Protein AF-A0A553EN52-F1 (afdb_monomer_lite)

Secondary structure (DSSP, 8-state):
--SSS-HHHHHHHHHHHHHHHHHHHHHHHHHHHHHT------HHHHHHHHHTS-EEEEEETTEEEEEE-------HHHHHHHHHHHH-PSP------

pLDDT: mean 76.19, std 12.06, range [48.94, 93.81]

Sequence (97 aa):
GLNSFSLNEFYATEAALTVAMMAYNLMAIFRLFILKSEVQHTLSTIRFKTFAIGAYFQKVKGKTVLKIALAKQRRKWFNGLWNTSNQVQTPLIFPIA

Structure (mmCIF, N/CA/C/O backbone):
data_AF-A0A553EN52-F1
#
_entry.id   AF-A0A553EN52-F1
#
loop_
_atom_site.group_PDB
_atom_site.id
_atom_site.type_symbol
_atom_site.label_atom_id
_atom_site.label_alt_id
_atom_site.label_comp_id
_atom_site.label_asym_id
_atom_site.label_entity_id
_atom_site.label_seq_id
_atom_site.pdbx_PDB_ins_code
_atom_site.Cartn_x
_atom_site.Cartn_y
_atom_site.Cartn_z
_atom_site.occupancy
_atom_site.B_iso_or_equiv
_atom_site.auth_seq_id
_atom_site.auth_comp_id
_atom_site.auth_asym_id
_atom_site.auth_atom_id
_atom_site.pdbx_PDB_model_num
ATOM 1 N N . GLY A 1 1 ? 31.902 -13.171 -46.622 1.00 48.94 1 GLY A N 1
ATOM 2 C CA . GLY A 1 1 ? 31.880 -13.671 -45.235 1.00 48.94 1 GLY A CA 1
ATOM 3 C C . GLY A 1 1 ? 30.978 -12.837 -44.347 1.00 48.94 1 GLY A C 1
ATOM 4 O O . GLY A 1 1 ? 31.448 -12.345 -43.339 1.00 48.94 1 GLY A O 1
ATOM 5 N N . LEU A 1 2 ? 29.701 -12.687 -44.719 1.00 50.91 2 LEU A N 1
ATOM 6 C CA . LEU A 1 2 ? 28.666 -11.989 -43.934 1.00 50.91 2 LEU A CA 1
ATOM 7 C C . LEU A 1 2 ? 27.446 -12.905 -43.686 1.00 50.91 2 LEU A C 1
ATOM 9 O O . LEU A 1 2 ? 26.394 -12.450 -43.274 1.00 50.91 2 LEU A O 1
ATOM 13 N N . ASN A 1 3 ? 27.581 -14.208 -43.951 1.00 50.25 3 ASN A N 1
ATOM 14 C CA . ASN A 1 3 ? 26.513 -15.199 -43.769 1.00 50.25 3 ASN A CA 1
ATOM 15 C C . ASN A 1 3 ? 26.761 -16.086 -42.533 1.00 50.25 3 ASN A C 1
ATOM 17 O O . ASN A 1 3 ? 26.087 -17.093 -42.360 1.00 50.25 3 ASN A O 1
ATOM 21 N N . SER A 1 4 ? 27.756 -15.744 -41.702 1.00 54.94 4 SER A N 1
ATOM 22 C CA . SER A 1 4 ? 28.114 -16.459 -40.466 1.00 54.94 4 SER A CA 1
ATOM 23 C C . SER A 1 4 ? 27.749 -15.691 -39.194 1.00 54.94 4 SER A C 1
ATOM 25 O O . SER A 1 4 ? 28.083 -16.135 -38.102 1.00 54.94 4 SER A O 1
ATOM 27 N N . PHE A 1 5 ? 27.106 -14.529 -39.319 1.00 55.09 5 PHE A N 1
ATOM 28 C CA . PHE A 1 5 ? 26.506 -13.853 -38.179 1.00 55.09 5 PHE A CA 1
ATOM 29 C C . PHE A 1 5 ? 25.064 -14.333 -38.091 1.00 55.09 5 PHE A C 1
ATOM 31 O O . PHE A 1 5 ? 24.274 -14.089 -39.002 1.00 55.09 5 PHE A O 1
ATOM 38 N N . SER A 1 6 ? 24.739 -15.068 -37.032 1.00 54.56 6 SER A N 1
ATOM 39 C CA . SER A 1 6 ? 23.380 -15.492 -36.713 1.00 54.56 6 SER A CA 1
ATOM 40 C C . SER A 1 6 ? 22.472 -14.260 -36.583 1.00 54.56 6 SER A C 1
ATOM 42 O O . SER A 1 6 ? 22.318 -13.700 -35.504 1.00 54.56 6 SER A O 1
ATOM 44 N N . LEU A 1 7 ? 21.843 -13.822 -37.678 1.00 56.06 7 LEU A N 1
ATOM 45 C CA . LEU A 1 7 ? 20.869 -12.716 -37.688 1.00 56.06 7 LEU A CA 1
ATOM 46 C C . LEU A 1 7 ? 19.655 -13.007 -36.778 1.00 56.06 7 LEU A C 1
ATOM 48 O O . LEU A 1 7 ? 18.995 -12.085 -36.310 1.00 56.06 7 LEU A O 1
ATOM 52 N N . ASN A 1 8 ? 19.408 -14.286 -36.466 1.00 57.44 8 ASN A N 1
ATOM 53 C CA . ASN A 1 8 ? 18.416 -14.725 -35.478 1.00 57.44 8 ASN A CA 1
ATOM 54 C C . ASN A 1 8 ? 18.804 -14.360 -34.035 1.00 57.44 8 ASN A C 1
ATOM 56 O O . ASN A 1 8 ? 17.936 -14.042 -33.224 1.00 57.44 8 ASN A O 1
ATOM 60 N N . GLU A 1 9 ? 20.099 -14.375 -33.704 1.00 59.28 9 GLU A N 1
ATOM 61 C CA . GLU A 1 9 ? 20.577 -13.996 -32.371 1.00 59.28 9 GLU A CA 1
ATOM 62 C C . GLU A 1 9 ? 20.547 -12.480 -32.177 1.00 59.28 9 GLU A C 1
ATOM 64 O O . GLU A 1 9 ? 20.319 -12.021 -31.062 1.00 59.28 9 GLU A O 1
ATOM 69 N N . PHE A 1 10 ? 20.694 -11.691 -33.248 1.00 61.69 10 PHE A N 1
ATOM 70 C CA . PHE A 1 10 ? 20.545 -10.233 -33.191 1.00 61.69 10 PHE A CA 1
ATOM 71 C C . PHE A 1 10 ? 19.140 -9.829 -32.717 1.00 61.69 10 PHE A C 1
ATOM 73 O O . PHE A 1 10 ? 18.999 -9.049 -31.780 1.00 61.69 10 PHE A O 1
ATOM 80 N N . TYR A 1 11 ? 18.098 -10.446 -33.281 1.00 68.38 11 TYR A N 1
ATOM 81 C CA . TYR A 1 11 ? 16.720 -10.193 -32.852 1.00 68.38 11 TYR A CA 1
ATOM 82 C C . TYR A 1 11 ? 16.465 -10.669 -31.412 1.00 68.38 11 TYR A C 1
ATOM 84 O O . TYR A 1 11 ? 15.837 -9.970 -30.616 1.00 68.38 11 TYR A O 1
ATOM 92 N N . ALA A 1 12 ? 17.003 -11.837 -31.040 1.00 74.19 12 ALA A N 1
ATOM 93 C CA . ALA A 1 12 ? 16.881 -12.362 -29.680 1.00 74.19 12 ALA A CA 1
ATOM 94 C C . ALA A 1 12 ? 17.619 -11.496 -28.638 1.00 74.19 12 ALA A C 1
ATOM 96 O O . ALA A 1 12 ? 17.128 -11.309 -27.524 1.00 74.19 12 ALA A O 1
ATOM 97 N N . THR A 1 13 ? 18.779 -10.940 -28.991 1.00 78.00 13 THR A N 1
ATOM 98 C CA . THR A 1 13 ? 19.585 -10.084 -28.105 1.00 78.00 13 THR A CA 1
ATOM 99 C C . THR A 1 13 ? 19.007 -8.677 -27.976 1.00 78.00 13 THR A C 1
ATOM 101 O O . THR A 1 13 ? 18.974 -8.143 -26.866 1.00 78.00 13 THR A O 1
ATOM 104 N N . GLU A 1 14 ? 18.465 -8.100 -29.050 1.00 79.56 14 GLU A N 1
ATOM 105 C CA . GLU A 1 14 ? 17.719 -6.834 -29.007 1.00 79.56 14 GLU A CA 1
ATOM 106 C C . GLU A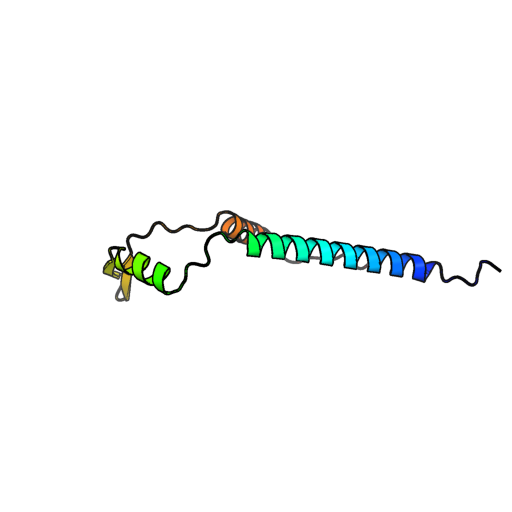 1 14 ? 16.444 -6.962 -28.158 1.00 79.56 14 GLU A C 1
ATOM 108 O O . GLU A 1 14 ? 16.162 -6.109 -27.306 1.00 79.56 14 GLU A O 1
ATOM 113 N N . ALA A 1 15 ? 15.713 -8.072 -28.310 1.00 84.06 15 ALA A N 1
ATOM 114 C CA . ALA A 1 15 ? 14.563 -8.385 -27.469 1.00 84.06 15 ALA A CA 1
ATOM 115 C C . ALA A 1 15 ? 14.973 -8.540 -25.994 1.00 84.06 15 ALA A C 1
ATOM 117 O O . ALA A 1 15 ? 14.334 -7.960 -25.114 1.00 84.06 15 ALA A O 1
ATOM 118 N N . ALA A 1 16 ? 16.072 -9.248 -25.710 1.00 86.75 16 ALA A N 1
ATOM 119 C CA . ALA A 1 16 ? 16.588 -9.409 -24.350 1.00 86.75 16 ALA A CA 1
ATOM 120 C C . ALA A 1 16 ? 16.985 -8.065 -23.714 1.00 86.75 16 ALA A C 1
ATOM 122 O O . ALA A 1 16 ? 16.641 -7.803 -22.559 1.00 86.75 16 ALA A O 1
ATOM 123 N N . LEU A 1 17 ? 17.646 -7.183 -24.469 1.00 86.44 17 LEU A N 1
ATOM 124 C CA . LEU A 1 17 ? 18.019 -5.844 -24.008 1.00 86.44 17 LEU A CA 1
ATOM 125 C C . LEU A 1 17 ? 16.783 -4.972 -23.746 1.00 86.44 17 LEU A C 1
ATOM 127 O O . LEU A 1 17 ? 16.717 -4.271 -22.736 1.00 86.44 17 LEU A O 1
ATOM 131 N N . THR A 1 18 ? 15.778 -5.052 -24.618 1.00 87.12 18 THR A N 1
ATOM 132 C CA . THR A 1 18 ? 14.509 -4.326 -24.466 1.00 87.12 18 THR A CA 1
ATOM 133 C C . THR A 1 18 ? 13.747 -4.786 -23.222 1.00 87.12 18 THR A C 1
ATOM 135 O O . THR A 1 18 ? 13.252 -3.958 -22.453 1.00 87.12 18 THR A O 1
ATOM 138 N N . VAL A 1 19 ? 13.707 -6.097 -22.962 1.00 88.44 19 VAL A N 1
ATOM 139 C CA . VAL A 1 19 ? 13.115 -6.665 -21.740 1.00 88.44 19 VAL A CA 1
ATOM 140 C C . VAL A 1 19 ? 13.910 -6.247 -20.501 1.00 88.44 19 VAL A C 1
ATOM 142 O O . VAL A 1 19 ? 13.309 -5.861 -19.497 1.00 88.44 19 VAL A O 1
ATOM 145 N N . ALA A 1 20 ? 15.243 -6.240 -20.568 1.00 90.44 20 ALA A N 1
ATOM 146 C CA . ALA A 1 20 ? 16.093 -5.766 -19.477 1.00 90.44 20 ALA A CA 1
ATOM 147 C C . ALA A 1 20 ? 15.859 -4.274 -19.171 1.00 90.44 20 ALA A C 1
ATOM 149 O O . ALA A 1 20 ? 15.722 -3.900 -18.003 1.00 90.44 20 ALA A O 1
ATOM 150 N N . MET A 1 21 ? 15.726 -3.426 -20.197 1.00 92.94 21 MET A N 1
ATOM 151 C CA . MET A 1 21 ? 15.359 -2.015 -20.032 1.00 92.94 21 MET A CA 1
ATOM 152 C C . MET A 1 21 ? 13.950 -1.843 -19.457 1.00 92.94 21 MET A C 1
ATOM 154 O O . MET A 1 21 ? 13.747 -1.016 -18.567 1.00 92.94 21 MET A O 1
ATOM 158 N N . MET A 1 22 ? 12.974 -2.636 -19.907 1.00 91.81 22 MET A N 1
ATOM 159 C CA . MET A 1 22 ? 11.616 -2.609 -19.355 1.00 91.81 22 MET A CA 1
ATOM 160 C C . MET A 1 22 ? 11.609 -2.998 -17.869 1.00 91.81 22 MET A C 1
ATOM 162 O O . MET A 1 22 ? 10.987 -2.310 -17.056 1.00 91.81 22 MET A O 1
ATOM 166 N N . ALA A 1 23 ? 12.340 -4.051 -17.496 1.00 92.56 23 ALA A N 1
ATOM 167 C CA . ALA A 1 23 ? 12.495 -4.480 -16.109 1.00 92.56 23 ALA A CA 1
ATOM 168 C C . ALA A 1 23 ? 13.192 -3.410 -15.253 1.00 92.56 23 ALA A C 1
ATOM 170 O O . ALA A 1 23 ? 12.769 -3.144 -14.125 1.00 92.56 23 ALA A O 1
ATOM 171 N N . TYR A 1 24 ? 14.215 -2.746 -15.797 1.00 93.81 24 TYR A N 1
ATOM 172 C CA . TYR A 1 24 ? 14.893 -1.637 -15.128 1.00 93.81 24 TYR A CA 1
ATOM 173 C C . TYR A 1 24 ? 13.947 -0.455 -14.882 1.00 93.81 24 TYR A C 1
ATOM 175 O O . TYR A 1 24 ? 13.863 0.047 -13.758 1.00 93.81 24 TYR A O 1
ATOM 183 N N . ASN A 1 25 ? 13.176 -0.056 -15.896 1.00 91.94 25 ASN A N 1
ATOM 184 C CA . ASN A 1 25 ? 12.184 1.013 -15.775 1.00 91.94 25 ASN A CA 1
ATOM 185 C C . ASN A 1 25 ? 11.106 0.665 -14.740 1.00 91.94 25 ASN A C 1
ATOM 187 O O . ASN A 1 25 ? 10.746 1.503 -13.912 1.00 91.94 25 ASN A O 1
ATOM 191 N N . LEU A 1 26 ? 10.640 -0.587 -14.720 1.00 91.81 26 LEU A N 1
ATOM 192 C CA . LEU A 1 26 ? 9.698 -1.074 -13.715 1.00 91.81 26 LEU A CA 1
ATOM 193 C C . LEU A 1 26 ? 10.294 -0.989 -12.299 1.00 91.81 26 LEU A C 1
ATOM 195 O O . LEU A 1 26 ? 9.650 -0.464 -11.389 1.00 91.81 26 LEU A O 1
ATOM 199 N N . MET A 1 27 ? 11.538 -1.436 -12.114 1.00 90.94 27 MET A N 1
ATOM 200 C CA . MET A 1 27 ? 12.255 -1.358 -10.835 1.00 90.94 27 MET A CA 1
ATOM 201 C C . MET A 1 27 ? 12.442 0.095 -10.368 1.00 90.94 27 MET A C 1
ATOM 203 O O . MET A 1 27 ? 12.283 0.397 -9.182 1.00 90.94 27 MET A O 1
ATOM 207 N N . ALA A 1 28 ? 12.744 1.013 -11.289 1.00 89.00 28 ALA A N 1
ATOM 208 C CA . ALA A 1 28 ? 12.865 2.440 -10.998 1.00 89.00 28 ALA A CA 1
ATOM 209 C C . ALA A 1 28 ? 11.526 3.042 -10.539 1.00 89.00 28 ALA A C 1
ATOM 211 O O . ALA A 1 28 ? 11.490 3.764 -9.539 1.00 89.00 28 ALA A O 1
ATOM 212 N N . ILE A 1 29 ? 10.416 2.679 -11.192 1.00 88.44 29 ILE A N 1
ATOM 213 C CA . ILE A 1 29 ? 9.062 3.078 -10.777 1.00 88.44 29 ILE A CA 1
ATOM 214 C C . ILE A 1 29 ? 8.728 2.516 -9.389 1.00 88.44 29 ILE A C 1
ATOM 216 O O . ILE A 1 29 ? 8.210 3.250 -8.547 1.00 88.44 29 ILE A O 1
ATOM 220 N N . PHE A 1 30 ? 9.064 1.254 -9.103 1.00 84.44 30 PHE A N 1
ATOM 221 C CA . PHE A 1 30 ? 8.876 0.669 -7.770 1.00 84.44 30 PHE A CA 1
ATOM 222 C C . PHE A 1 30 ? 9.679 1.407 -6.699 1.00 84.44 30 PHE A C 1
ATOM 224 O O . PHE A 1 30 ? 9.136 1.727 -5.643 1.00 84.44 30 PHE A O 1
ATOM 231 N N . ARG A 1 31 ? 10.945 1.737 -6.975 1.00 80.12 31 ARG A N 1
ATOM 232 C CA . ARG A 1 31 ? 11.787 2.523 -6.063 1.00 80.12 31 ARG A CA 1
ATOM 233 C C . ARG A 1 31 ? 11.185 3.900 -5.796 1.00 80.12 31 ARG A C 1
ATOM 235 O O . ARG A 1 31 ? 11.116 4.307 -4.641 1.00 80.12 31 ARG A O 1
ATOM 242 N N . LEU A 1 32 ? 10.709 4.583 -6.836 1.00 82.56 32 LEU A N 1
ATOM 243 C CA . LEU A 1 32 ? 10.018 5.869 -6.718 1.00 82.56 32 LEU A CA 1
ATOM 244 C C . LEU A 1 32 ? 8.723 5.744 -5.912 1.00 82.56 32 LEU A C 1
ATOM 246 O O . LEU A 1 32 ? 8.451 6.596 -5.076 1.00 82.56 32 LEU A O 1
ATOM 250 N N . PHE A 1 33 ? 7.940 4.684 -6.108 1.00 78.31 33 PHE A N 1
ATOM 251 C CA . PHE A 1 33 ? 6.713 4.438 -5.348 1.00 78.31 33 PHE A CA 1
ATOM 252 C C . PHE A 1 33 ? 6.988 4.159 -3.865 1.00 78.31 33 PHE A C 1
ATOM 254 O O . PHE A 1 33 ? 6.280 4.672 -2.999 1.00 78.31 33 PHE A O 1
ATOM 261 N N . ILE A 1 34 ? 8.030 3.378 -3.570 1.00 71.44 34 ILE A N 1
ATOM 262 C CA . ILE A 1 34 ? 8.477 3.095 -2.202 1.00 71.44 34 ILE A CA 1
ATOM 263 C C . ILE A 1 34 ? 9.011 4.372 -1.545 1.00 71.44 34 ILE A C 1
ATOM 265 O O . ILE A 1 34 ? 8.639 4.672 -0.414 1.00 71.44 34 ILE A O 1
ATOM 269 N N . LEU A 1 35 ? 9.825 5.160 -2.250 1.00 71.25 35 LEU A N 1
ATOM 270 C CA . LEU A 1 35 ? 10.393 6.403 -1.723 1.00 71.25 35 LEU A CA 1
ATOM 271 C C . LEU A 1 35 ? 9.326 7.493 -1.536 1.00 71.25 35 LEU A C 1
ATOM 273 O O . LEU A 1 35 ? 9.349 8.207 -0.543 1.00 71.25 35 LEU A O 1
ATOM 277 N N . LYS A 1 36 ? 8.338 7.561 -2.437 1.00 62.00 36 LYS A N 1
ATOM 278 C CA . LYS A 1 36 ? 7.157 8.436 -2.338 1.00 62.00 36 LYS A CA 1
ATOM 279 C C . LYS A 1 36 ? 6.116 7.920 -1.334 1.00 62.00 36 LYS A C 1
ATOM 281 O O . LYS A 1 36 ? 5.050 8.522 -1.191 1.00 62.00 36 LYS A O 1
ATOM 286 N N . SER A 1 37 ? 6.378 6.819 -0.622 1.00 58.16 37 SER A N 1
ATOM 287 C CA . SER A 1 37 ? 5.576 6.455 0.548 1.00 58.16 37 SER A CA 1
ATOM 288 C C . SER A 1 37 ? 5.920 7.400 1.706 1.00 58.16 37 SER A C 1
ATOM 290 O O . SER A 1 37 ? 6.627 7.067 2.646 1.00 58.16 37 SER A O 1
ATOM 292 N N . GLU A 1 38 ? 5.393 8.619 1.614 1.00 59.47 38 GLU A N 1
ATOM 293 C CA . GLU A 1 38 ? 5.600 9.751 2.530 1.00 59.47 38 GLU A CA 1
ATOM 294 C C . GLU A 1 38 ? 5.261 9.467 4.004 1.00 59.47 38 GLU A C 1
ATOM 296 O O . GLU A 1 38 ? 5.483 10.318 4.855 1.00 59.47 38 GLU A O 1
ATOM 301 N N . VAL A 1 39 ? 4.751 8.287 4.371 1.00 58.25 39 VAL A N 1
ATOM 302 C CA . VAL A 1 39 ? 4.647 7.930 5.786 1.00 58.25 39 VAL A CA 1
ATOM 303 C C . VAL A 1 39 ? 4.762 6.420 5.979 1.00 58.25 39 VAL A C 1
ATOM 305 O O . VAL A 1 39 ? 3.775 5.684 5.920 1.00 58.25 39 VAL A O 1
ATOM 308 N N . GLN A 1 40 ? 5.970 5.949 6.291 1.00 57.28 40 GLN A N 1
ATOM 309 C CA . GLN A 1 40 ? 6.129 4.754 7.119 1.00 57.28 40 GLN A CA 1
ATOM 310 C C . GLN A 1 40 ? 5.494 5.090 8.473 1.00 57.28 40 GLN A C 1
ATOM 312 O O . GLN A 1 40 ? 6.154 5.613 9.370 1.00 57.28 40 GLN A O 1
ATOM 317 N N . HIS A 1 41 ? 4.178 4.896 8.608 1.00 58.69 41 HIS A N 1
ATOM 318 C CA . HIS A 1 41 ? 3.529 5.000 9.906 1.00 58.69 41 HIS A CA 1
ATOM 319 C C . HIS A 1 41 ? 4.153 3.924 10.789 1.00 58.69 41 HIS A C 1
ATOM 321 O O . HIS A 1 41 ? 3.825 2.744 10.681 1.00 58.69 41 HIS A O 1
ATOM 327 N N . THR A 1 42 ? 5.085 4.338 11.639 1.00 70.38 42 THR A N 1
ATOM 328 C CA . THR A 1 42 ? 5.669 3.467 12.645 1.00 70.38 42 THR A CA 1
ATOM 329 C C . THR A 1 42 ? 4.542 2.906 13.506 1.00 70.38 42 THR A C 1
ATOM 331 O O . THR A 1 42 ? 3.490 3.532 13.690 1.00 70.38 42 THR A O 1
ATOM 334 N N . LEU A 1 43 ? 4.744 1.698 14.034 1.00 71.25 43 LEU A N 1
ATOM 335 C CA . LEU A 1 43 ? 3.747 1.004 14.853 1.00 71.25 43 LEU A CA 1
ATOM 336 C C . LEU A 1 43 ? 3.204 1.907 15.981 1.00 71.25 43 LEU A C 1
ATOM 338 O O . LEU A 1 43 ? 2.020 1.860 16.310 1.00 71.25 43 LEU A O 1
ATOM 342 N N . SER A 1 44 ? 4.055 2.783 16.525 1.00 74.12 44 SER A N 1
ATOM 343 C CA . SER A 1 44 ? 3.707 3.787 17.533 1.00 74.12 44 SER A CA 1
ATOM 344 C C . SER A 1 44 ? 2.684 4.815 17.035 1.00 74.12 44 SER A C 1
ATOM 346 O O . SER A 1 44 ? 1.710 5.086 17.740 1.0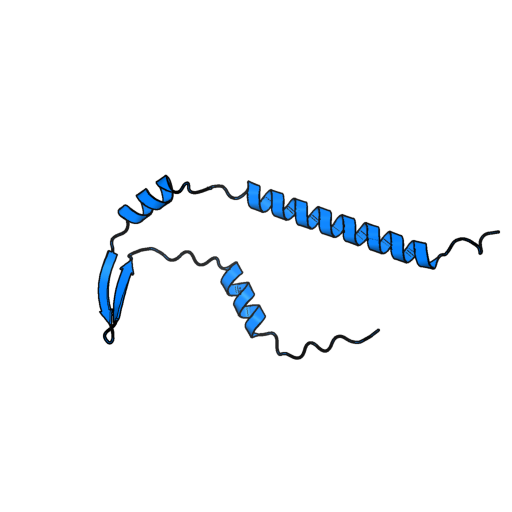0 74.12 44 SER A O 1
ATOM 348 N N . THR A 1 45 ? 2.847 5.349 15.821 1.00 77.94 45 THR A N 1
ATOM 349 C CA . THR A 1 45 ? 1.897 6.295 15.217 1.00 77.94 45 THR A CA 1
ATOM 350 C C . THR A 1 45 ? 0.565 5.624 14.889 1.00 77.94 45 THR A C 1
ATOM 352 O O . THR A 1 45 ? -0.488 6.217 15.123 1.00 77.94 45 THR A O 1
ATOM 355 N N . ILE A 1 46 ? 0.584 4.384 14.387 1.00 77.62 46 ILE A N 1
ATOM 356 C CA . ILE A 1 46 ? -0.645 3.612 14.138 1.00 77.62 46 ILE A CA 1
ATOM 357 C C . ILE A 1 46 ? -1.386 3.378 15.454 1.00 77.62 46 ILE A C 1
ATOM 359 O O . ILE A 1 46 ? -2.573 3.676 15.533 1.00 77.62 46 ILE A O 1
ATOM 363 N N . ARG A 1 47 ? -0.681 2.932 16.500 1.00 79.38 47 ARG A N 1
ATOM 364 C CA . ARG A 1 47 ? -1.254 2.681 17.828 1.00 7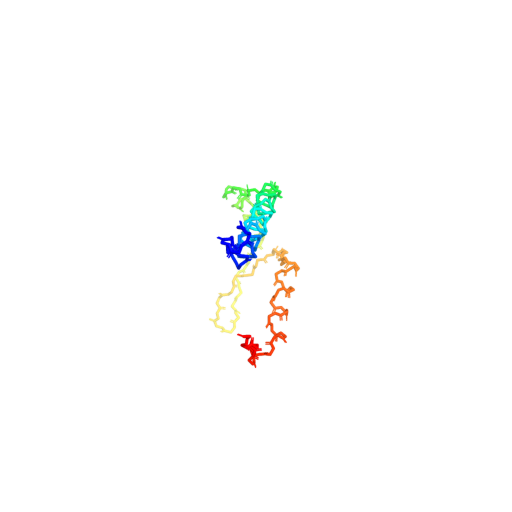9.38 47 ARG A CA 1
ATOM 365 C C . ARG A 1 47 ? -1.934 3.924 18.406 1.00 79.38 47 ARG A C 1
ATOM 367 O O . ARG A 1 47 ? -3.062 3.839 18.888 1.00 79.38 47 ARG A O 1
ATOM 374 N N . PHE A 1 48 ? -1.269 5.077 18.336 1.00 78.44 48 PHE A N 1
ATOM 375 C CA . PHE A 1 48 ? -1.837 6.341 18.809 1.00 78.44 48 PHE A CA 1
ATOM 376 C C . PHE A 1 48 ? -3.101 6.719 18.029 1.00 78.44 48 PHE A C 1
ATOM 378 O O . PHE A 1 48 ? -4.137 7.006 18.627 1.00 78.44 48 PHE A O 1
ATOM 385 N N . LYS A 1 49 ? -3.053 6.621 16.693 1.00 74.75 49 LYS A N 1
ATOM 386 C CA . LYS A 1 49 ? -4.227 6.846 15.843 1.00 74.75 49 LYS A CA 1
ATOM 387 C C . LYS A 1 49 ? -5.359 5.880 16.180 1.00 74.75 49 LYS A C 1
ATOM 389 O O . LYS A 1 49 ? -6.498 6.313 16.215 1.00 74.75 49 LYS A O 1
ATOM 394 N N . THR A 1 50 ? -5.074 4.609 16.468 1.00 77.31 50 THR A N 1
ATOM 395 C CA . THR A 1 50 ? -6.111 3.626 16.812 1.00 77.31 50 THR A CA 1
ATOM 396 C C . THR A 1 50 ? -6.754 3.862 18.172 1.00 77.31 50 THR A C 1
ATOM 398 O O . THR A 1 50 ? -7.955 3.651 18.291 1.00 77.31 50 THR A O 1
ATOM 401 N N . PHE A 1 51 ? -6.005 4.343 19.169 1.00 79.25 51 PHE A N 1
ATOM 402 C CA . PHE A 1 51 ? -6.574 4.69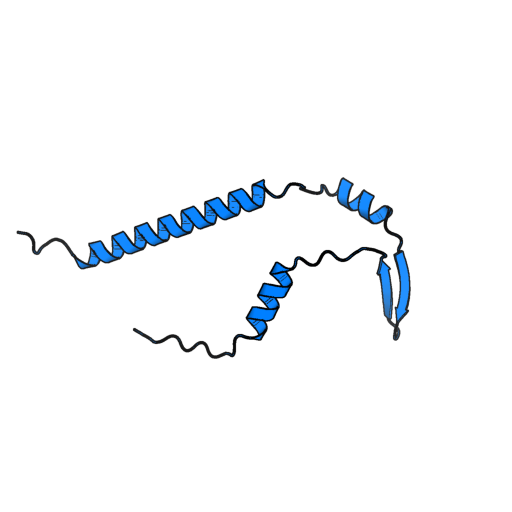1 20.477 1.00 79.25 51 PHE A CA 1
ATOM 403 C C . PHE A 1 51 ? -7.520 5.892 20.412 1.00 79.25 51 PHE A C 1
ATOM 405 O O . PHE A 1 51 ? -8.498 5.938 21.149 1.00 79.25 51 PHE A O 1
ATOM 412 N N . ALA A 1 52 ? -7.255 6.844 19.516 1.00 78.81 52 ALA A N 1
ATOM 413 C CA . ALA A 1 52 ? -8.115 8.008 19.322 1.00 78.81 52 ALA A CA 1
ATOM 414 C C . ALA A 1 52 ? -9.421 7.691 18.565 1.00 78.81 52 ALA A C 1
ATOM 416 O O . ALA A 1 52 ? -10.307 8.542 18.493 1.00 78.81 52 ALA A O 1
ATOM 417 N N . ILE A 1 53 ? -9.561 6.496 17.978 1.00 83.38 53 ILE A N 1
ATOM 418 C CA . ILE A 1 53 ? -10.770 6.131 17.238 1.00 83.38 53 ILE A CA 1
ATOM 419 C C . ILE A 1 53 ? -11.801 5.535 18.195 1.00 83.38 53 ILE A C 1
ATOM 421 O O . ILE A 1 53 ? -11.590 4.474 18.778 1.00 83.38 53 ILE A O 1
ATOM 425 N N . GLY A 1 54 ? -12.966 6.178 18.287 1.00 85.50 54 GLY A N 1
ATOM 426 C CA . GLY A 1 54 ? -14.112 5.627 19.004 1.00 85.50 54 GLY A CA 1
ATOM 427 C C . GLY A 1 54 ? -14.583 4.308 18.384 1.00 85.50 54 GLY A C 1
ATOM 428 O O . GLY A 1 54 ? -14.816 4.223 17.173 1.00 85.50 54 GLY A O 1
ATOM 429 N N . ALA A 1 55 ? -14.741 3.277 19.212 1.00 88.38 55 ALA A N 1
ATOM 430 C CA . ALA A 1 55 ? -15.257 1.981 18.797 1.00 88.38 55 ALA A CA 1
ATOM 431 C C . ALA A 1 55 ? -16.234 1.412 19.830 1.00 88.38 55 ALA A C 1
ATOM 433 O O . ALA A 1 55 ? -16.102 1.661 21.026 1.00 88.38 55 ALA A O 1
ATOM 434 N N . TYR A 1 56 ? -17.212 0.635 19.368 1.00 88.50 56 TYR A N 1
ATOM 435 C CA . TYR A 1 56 ? -18.177 -0.049 20.228 1.00 88.50 56 TYR A CA 1
ATOM 436 C C . TYR A 1 56 ? -18.487 -1.449 19.702 1.00 88.50 56 TYR A C 1
ATOM 438 O O . TYR A 1 56 ? -18.433 -1.719 18.499 1.00 88.50 56 TYR A O 1
ATOM 446 N N . PHE A 1 57 ? -18.833 -2.353 20.613 1.00 89.81 57 PHE A N 1
ATOM 447 C CA . PHE A 1 57 ? -19.275 -3.695 20.258 1.00 89.81 57 PHE A CA 1
ATOM 448 C C . PHE A 1 57 ? -20.775 -3.707 19.968 1.00 89.81 57 PHE A C 1
ATOM 450 O O . PHE A 1 57 ? -21.576 -3.189 20.742 1.00 89.81 57 PHE A O 1
ATOM 457 N N . GLN A 1 58 ? -21.163 -4.342 18.865 1.00 92.94 58 GLN A N 1
ATOM 458 C CA . GLN A 1 58 ? -22.554 -4.586 18.504 1.00 92.94 58 GLN A CA 1
ATOM 459 C C . GLN A 1 58 ? -22.770 -6.080 18.269 1.00 92.94 58 GLN A C 1
ATOM 461 O O . GLN A 1 58 ? -22.047 -6.701 17.492 1.00 92.94 58 GLN A O 1
ATOM 466 N N . LYS A 1 59 ? -23.802 -6.667 18.881 1.00 91.25 59 LYS A N 1
ATOM 467 C CA . LYS A 1 59 ? -24.253 -8.015 18.517 1.00 91.25 59 LYS A CA 1
ATOM 468 C C . LYS A 1 59 ? -25.153 -7.932 17.287 1.00 91.25 59 LYS A C 1
ATOM 470 O O . LYS A 1 59 ? -26.238 -7.362 17.347 1.00 91.25 59 LYS A O 1
ATOM 475 N N . VAL A 1 60 ? -24.708 -8.501 16.170 1.00 89.88 60 VAL A N 1
ATOM 476 C CA . VAL A 1 60 ? -25.486 -8.606 14.928 1.00 89.88 60 VAL A CA 1
ATOM 477 C C . VAL A 1 60 ? -25.615 -10.081 14.575 1.00 89.88 60 VAL A C 1
ATOM 479 O O . VAL A 1 60 ? -24.608 -10.755 14.374 1.00 89.88 60 VAL A O 1
ATOM 482 N N . LYS A 1 61 ? -26.851 -10.596 14.500 1.00 87.31 61 LYS A N 1
ATOM 483 C CA . LYS A 1 61 ? -27.147 -11.996 14.128 1.00 87.31 61 LYS A CA 1
ATOM 484 C C . LYS A 1 61 ? -26.305 -13.026 14.910 1.00 87.31 61 LYS A C 1
ATOM 486 O O . LYS A 1 61 ? -25.668 -13.892 14.320 1.00 87.31 61 LYS A O 1
ATOM 491 N N . GLY A 1 62 ? -26.234 -12.876 16.235 1.00 89.75 62 GLY A N 1
ATOM 492 C CA . GLY A 1 62 ? -25.472 -13.778 17.114 1.00 89.75 62 GLY A CA 1
ATOM 493 C C . GLY A 1 62 ? -23.946 -13.610 17.073 1.00 89.75 62 GLY A C 1
ATOM 494 O O . GLY A 1 62 ? -23.249 -14.289 17.818 1.00 89.75 62 GLY A O 1
ATOM 495 N N . LYS A 1 63 ? -23.412 -12.693 16.255 1.00 89.44 63 LYS A N 1
ATOM 496 C CA . LYS A 1 63 ? -21.975 -12.402 16.162 1.00 89.44 63 LYS A CA 1
ATOM 497 C C . LYS A 1 63 ? -21.658 -11.069 16.829 1.00 89.44 63 LYS A C 1
ATOM 499 O O . LYS A 1 63 ? -22.354 -10.078 16.604 1.00 89.44 63 LYS A O 1
ATOM 504 N N . THR A 1 64 ? -20.596 -11.031 17.625 1.00 88.19 64 THR A N 1
ATOM 505 C CA . THR A 1 64 ? -20.073 -9.785 18.196 1.00 88.19 64 THR A CA 1
ATOM 506 C C . THR A 1 64 ? -19.219 -9.088 17.143 1.00 88.19 64 THR A C 1
ATOM 508 O O . THR A 1 64 ? -18.169 -9.590 16.753 1.00 88.19 64 THR A O 1
ATOM 511 N N . VAL A 1 65 ? -19.687 -7.944 16.655 1.00 90.81 65 VAL A N 1
ATOM 512 C CA . VAL A 1 65 ? -19.012 -7.127 15.644 1.00 90.81 65 VAL A CA 1
ATOM 513 C C . VAL A 1 65 ? -18.490 -5.860 16.313 1.00 90.81 65 VAL A C 1
ATOM 515 O O . VAL A 1 65 ? -19.254 -5.128 16.937 1.00 90.81 65 VAL A O 1
ATOM 518 N N . LEU A 1 66 ? -17.195 -5.585 16.173 1.00 88.81 66 LEU A N 1
ATOM 519 C CA . LEU A 1 66 ? -16.597 -4.323 16.602 1.00 88.81 66 LEU A CA 1
ATOM 520 C C . LEU A 1 66 ? -16.814 -3.270 15.511 1.00 88.81 66 LEU A C 1
ATOM 522 O O . LEU A 1 66 ? -16.299 -3.404 14.398 1.00 88.81 66 LEU A O 1
ATOM 526 N N . LYS A 1 67 ? -17.579 -2.224 15.819 1.00 86.25 67 LYS A N 1
ATOM 527 C CA . LYS A 1 67 ? -17.763 -1.069 14.939 1.00 86.25 67 LYS A CA 1
ATOM 528 C C . LYS A 1 67 ? -16.808 0.035 15.348 1.00 86.25 67 LYS A C 1
ATOM 530 O O . LYS A 1 67 ? -16.805 0.464 16.494 1.00 86.25 67 LYS A O 1
ATOM 535 N N . ILE A 1 68 ? -16.012 0.487 14.389 1.00 89.75 68 ILE A N 1
ATOM 536 C CA . ILE A 1 68 ? -14.954 1.477 14.575 1.00 89.75 68 ILE A CA 1
ATOM 537 C C . ILE A 1 68 ? -15.320 2.711 13.742 1.00 89.75 68 ILE A C 1
ATOM 539 O O . ILE A 1 68 ? -15.626 2.574 12.555 1.00 89.75 68 ILE A O 1
ATOM 543 N N . ALA A 1 69 ? -15.279 3.905 14.334 1.00 84.38 69 ALA A N 1
ATOM 544 C CA . ALA A 1 69 ? -15.573 5.179 13.670 1.00 84.38 69 ALA A CA 1
ATOM 545 C C . ALA A 1 69 ? -14.384 5.678 12.822 1.00 84.38 69 ALA A C 1
ATOM 547 O O . ALA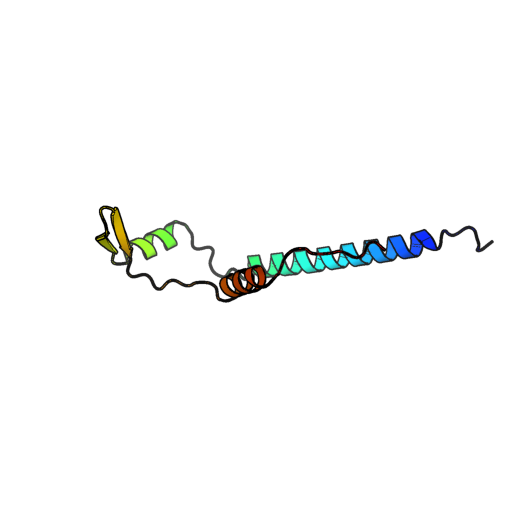 A 1 69 ? -13.903 6.796 12.987 1.00 84.38 69 ALA A O 1
ATOM 548 N N . LEU A 1 70 ? -13.877 4.828 11.925 1.00 82.88 70 LEU A N 1
ATOM 549 C CA . LEU A 1 70 ? -12.769 5.155 11.027 1.00 82.88 70 LEU A CA 1
ATOM 550 C C . LEU A 1 70 ? -13.271 5.321 9.591 1.00 82.88 70 LEU A C 1
ATOM 552 O O . LEU A 1 70 ? -13.864 4.403 9.019 1.00 82.88 70 LEU A O 1
ATOM 556 N N . ALA A 1 71 ? -12.959 6.461 8.972 1.00 77.56 71 ALA A N 1
ATOM 557 C CA . ALA A 1 71 ? -13.150 6.647 7.539 1.00 77.56 71 ALA A CA 1
ATOM 558 C C . ALA A 1 71 ? -12.266 5.651 6.773 1.00 77.56 71 ALA A C 1
ATOM 560 O O . ALA A 1 71 ? -11.036 5.736 6.778 1.00 77.56 71 ALA A O 1
ATOM 561 N N . LYS A 1 72 ? -12.891 4.672 6.114 1.00 72.75 72 LYS A N 1
ATOM 562 C CA . LYS A 1 72 ? -12.170 3.641 5.366 1.00 72.75 72 LYS A CA 1
ATOM 563 C C . LYS A 1 72 ? -11.573 4.255 4.097 1.00 72.75 72 LYS A C 1
ATOM 565 O O . LYS A 1 72 ? -12.256 4.356 3.080 1.00 72.75 72 LYS A O 1
ATOM 570 N N . GLN A 1 73 ? -10.289 4.615 4.117 1.00 67.31 73 GLN A N 1
ATOM 571 C CA . GLN A 1 73 ? -9.562 4.919 2.882 1.00 67.31 73 GLN A CA 1
ATOM 572 C C . GLN A 1 73 ? -9.344 3.626 2.084 1.00 67.31 73 GLN A C 1
ATOM 574 O O . GLN A 1 73 ? -8.344 2.925 2.226 1.00 67.31 73 GLN A O 1
ATOM 579 N N . ARG A 1 74 ? -10.303 3.283 1.220 1.00 64.56 74 ARG A N 1
ATOM 580 C CA . ARG A 1 74 ? -10.077 2.293 0.160 1.00 64.56 74 ARG A CA 1
ATOM 581 C C . ARG A 1 74 ? -9.335 2.993 -0.970 1.00 64.56 74 ARG A C 1
ATOM 583 O O . ARG A 1 74 ? -9.834 3.975 -1.516 1.00 64.56 74 ARG A O 1
ATOM 590 N N . ARG A 1 75 ? -8.154 2.494 -1.339 1.00 73.94 75 ARG A N 1
ATOM 591 C CA . ARG A 1 75 ? -7.419 3.044 -2.483 1.00 73.94 75 ARG A CA 1
ATOM 592 C C . ARG A 1 75 ? -8.249 2.822 -3.747 1.00 73.94 75 ARG A C 1
ATOM 594 O O . ARG A 1 75 ? -8.552 1.681 -4.085 1.00 73.94 75 ARG A O 1
ATOM 601 N N . LYS A 1 76 ? -8.636 3.907 -4.429 1.00 75.88 76 LYS A N 1
ATOM 602 C CA . LYS A 1 76 ? -9.505 3.852 -5.622 1.00 75.88 76 LYS A CA 1
ATOM 603 C C . LYS A 1 76 ? -8.945 2.913 -6.696 1.00 75.88 76 LYS A C 1
ATOM 605 O O . LYS A 1 76 ? -9.702 2.140 -7.268 1.00 75.88 76 LYS A O 1
ATOM 610 N N . TRP A 1 77 ? -7.623 2.908 -6.881 1.00 77.19 77 TRP A N 1
ATOM 611 C CA . TRP A 1 77 ? -6.949 2.012 -7.824 1.00 77.19 77 TRP A CA 1
ATOM 612 C C . TRP A 1 77 ? -7.130 0.524 -7.483 1.00 77.19 77 TRP A C 1
ATOM 614 O O . TRP A 1 77 ? -7.252 -0.286 -8.390 1.00 77.19 77 TRP A O 1
ATOM 624 N N . PHE A 1 78 ? -7.206 0.155 -6.198 1.00 74.94 78 PHE A N 1
ATOM 625 C CA . PHE A 1 78 ? -7.370 -1.240 -5.772 1.00 74.94 78 PHE A CA 1
ATOM 626 C C . PHE A 1 78 ? -8.766 -1.764 -6.119 1.00 74.94 78 PHE A C 1
ATOM 628 O O . PHE A 1 78 ? -8.920 -2.880 -6.603 1.00 74.94 78 PHE A O 1
ATOM 635 N N . ASN A 1 79 ? -9.787 -0.921 -5.934 1.00 79.62 79 ASN A N 1
ATOM 636 C CA . ASN A 1 79 ? -11.135 -1.233 -6.405 1.00 79.62 79 ASN A CA 1
ATOM 637 C C . ASN A 1 79 ? -11.182 -1.286 -7.938 1.00 79.62 79 ASN A C 1
ATOM 639 O O . ASN A 1 79 ? -11.846 -2.158 -8.479 1.00 79.62 79 ASN A O 1
ATOM 643 N N . GLY A 1 80 ? -10.464 -0.387 -8.621 1.00 82.12 80 GLY A N 1
ATOM 644 C CA . GLY A 1 80 ? -10.326 -0.396 -10.079 1.00 82.12 80 GLY A CA 1
ATOM 645 C C . GLY A 1 80 ? -9.764 -1.719 -10.594 1.00 82.12 80 GLY A C 1
ATOM 646 O O . GLY A 1 80 ? -10.415 -2.362 -11.403 1.00 82.12 80 GLY A O 1
ATOM 647 N N . LEU A 1 81 ? -8.635 -2.175 -10.043 1.00 79.50 81 LEU A N 1
ATOM 648 C CA . LEU A 1 81 ? -7.999 -3.443 -10.412 1.00 79.50 81 LEU A CA 1
ATOM 649 C C . LEU A 1 81 ? -8.951 -4.637 -10.249 1.00 79.50 81 LEU A C 1
ATOM 651 O O . LEU A 1 81 ? -9.057 -5.475 -11.139 1.00 79.50 81 LEU A O 1
ATOM 655 N N . TRP A 1 82 ? -9.669 -4.701 -9.124 1.00 79.56 82 TRP A N 1
ATOM 656 C CA . TRP A 1 82 ? -10.599 -5.800 -8.862 1.00 79.56 82 TRP A CA 1
ATOM 657 C C . TRP A 1 82 ? -11.840 -5.742 -9.758 1.00 79.56 82 TRP A C 1
ATOM 659 O O . TRP A 1 82 ? -12.320 -6.771 -10.224 1.00 79.56 82 TRP A O 1
ATOM 669 N N . ASN A 1 83 ? -12.338 -4.539 -10.051 1.00 81.62 83 ASN A N 1
ATOM 670 C CA . ASN A 1 83 ? -13.437 -4.350 -10.996 1.00 81.62 83 ASN A CA 1
ATOM 671 C C . ASN A 1 83 ? -13.030 -4.775 -12.410 1.00 81.62 83 ASN A C 1
ATOM 673 O O . ASN A 1 83 ? -13.802 -5.463 -13.068 1.00 81.62 83 ASN A O 1
ATOM 677 N N . THR A 1 84 ? -11.815 -4.428 -12.843 1.00 77.81 84 THR A N 1
ATOM 678 C CA . THR A 1 84 ? -11.257 -4.876 -14.124 1.00 77.81 84 THR A CA 1
ATOM 679 C C . THR A 1 84 ? -11.093 -6.394 -14.144 1.00 77.81 84 THR A C 1
ATOM 681 O O . THR A 1 84 ? -11.497 -7.027 -15.110 1.00 77.81 84 THR A O 1
ATOM 684 N N . SER A 1 85 ? -10.593 -7.001 -13.062 1.00 74.38 85 SER A N 1
ATOM 685 C CA . SER A 1 85 ? -10.449 -8.461 -12.957 1.00 74.38 85 SER A CA 1
ATOM 686 C C . SER A 1 85 ? -11.782 -9.199 -13.091 1.00 74.38 85 SER A C 1
ATOM 688 O O . SER A 1 85 ? -11.826 -10.255 -13.710 1.00 74.38 85 SER A O 1
ATOM 690 N N . ASN A 1 86 ? -12.872 -8.656 -12.543 1.00 73.31 86 ASN A N 1
ATOM 691 C CA . ASN A 1 86 ? -14.197 -9.283 -12.627 1.00 73.31 86 ASN A CA 1
ATOM 692 C C . ASN A 1 86 ? -14.843 -9.155 -14.018 1.00 73.31 86 ASN A C 1
ATOM 694 O O . ASN A 1 86 ? -15.828 -9.832 -14.295 1.00 73.31 86 ASN A O 1
ATOM 698 N N . GLN A 1 87 ? -14.324 -8.267 -14.870 1.00 73.00 87 GLN A N 1
ATOM 699 C CA . GLN A 1 87 ? -14.793 -8.062 -16.243 1.00 73.00 87 GLN A CA 1
ATOM 700 C C . GLN A 1 87 ? -14.047 -8.936 -17.256 1.00 73.00 87 GLN A C 1
ATOM 702 O O . GLN A 1 87 ? -14.490 -9.057 -18.396 1.00 73.00 87 GLN A O 1
ATOM 707 N N . VAL A 1 88 ? -12.934 -9.557 -16.855 1.00 73.25 88 VAL A N 1
ATOM 708 C CA . VAL A 1 88 ? -12.210 -10.503 -17.704 1.00 73.25 88 VAL A CA 1
ATOM 709 C C . VAL A 1 88 ? -12.988 -11.817 -17.730 1.00 73.25 88 VAL A C 1
ATOM 711 O O . VAL A 1 88 ? -12.978 -12.582 -16.768 1.00 73.25 88 VAL A O 1
ATOM 714 N N . GLN A 1 89 ? -13.675 -12.081 -18.840 1.00 65.44 89 GLN A N 1
ATOM 715 C CA . GLN A 1 89 ? -14.249 -13.394 -19.120 1.00 65.44 89 GLN A CA 1
ATOM 716 C C . GLN A 1 89 ? -13.112 -14.353 -19.484 1.00 65.44 89 GLN A C 1
ATOM 718 O O . GLN A 1 89 ? -12.388 -14.142 -20.455 1.00 65.44 89 GLN A O 1
ATOM 723 N N . THR A 1 90 ? -12.928 -15.397 -18.680 1.00 70.38 90 THR A N 1
ATOM 724 C CA . THR A 1 90 ? -12.122 -16.563 -19.053 1.00 70.38 90 THR A CA 1
ATOM 725 C C . THR A 1 90 ? -12.909 -17.390 -20.085 1.00 70.38 90 THR A C 1
ATOM 727 O O . THR A 1 90 ? -14.130 -17.492 -19.955 1.00 70.38 90 THR A O 1
ATOM 730 N N . PRO A 1 91 ? -12.270 -17.971 -21.120 1.00 64.62 91 PRO A N 1
ATOM 731 C CA . PRO A 1 91 ? -10.856 -18.318 -21.213 1.00 64.62 91 PRO A CA 1
ATOM 732 C C . PRO A 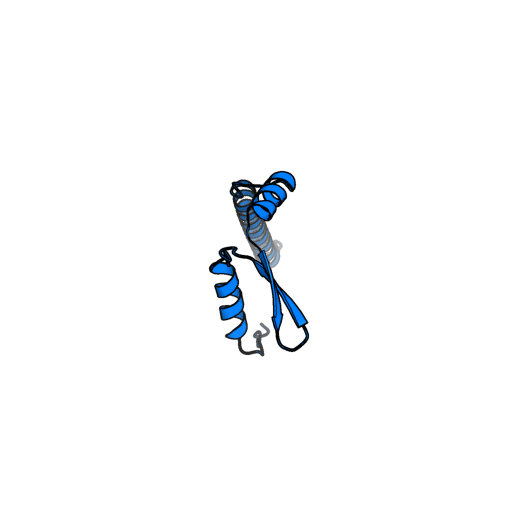1 91 ? -10.023 -17.313 -22.024 1.00 64.62 91 PRO A C 1
ATOM 734 O O . PRO A 1 91 ? -10.417 -16.855 -23.092 1.00 64.62 91 PRO A O 1
ATOM 737 N N . LEU A 1 92 ? -8.816 -17.027 -21.530 1.00 67.50 92 LEU A N 1
ATOM 738 C CA . LEU A 1 92 ? -7.784 -16.322 -22.287 1.00 67.50 92 LEU A CA 1
ATOM 739 C C . LEU A 1 92 ? -7.222 -17.293 -23.331 1.00 67.50 92 LEU A C 1
ATOM 741 O O . LEU A 1 92 ? -6.348 -18.104 -23.028 1.00 67.50 92 LEU A O 1
ATOM 745 N N . ILE A 1 93 ? -7.770 -17.261 -24.543 1.00 70.06 93 ILE A N 1
ATOM 746 C CA . ILE A 1 93 ? -7.221 -18.018 -25.668 1.00 70.06 93 ILE A CA 1
ATOM 747 C C . ILE A 1 93 ? -6.039 -17.209 -26.194 1.00 70.06 93 ILE A C 1
ATOM 749 O O . ILE A 1 93 ? -6.214 -16.217 -26.898 1.00 70.06 93 ILE A O 1
ATOM 753 N N . PHE A 1 94 ? -4.830 -17.604 -25.802 1.00 72.25 94 PHE A N 1
ATOM 754 C CA . PHE A 1 94 ? -3.617 -17.069 -26.403 1.00 72.25 94 PHE A CA 1
ATOM 755 C C . PHE A 1 94 ? -3.440 -17.729 -27.775 1.00 72.25 94 PHE A C 1
ATOM 757 O O . PHE A 1 94 ? -3.397 -18.961 -27.837 1.00 72.25 94 PHE A O 1
ATOM 764 N N . PRO A 1 95 ? -3.366 -16.959 -28.875 1.00 61.59 95 PRO A N 1
ATOM 765 C CA . PRO A 1 95 ? -3.008 -17.531 -30.159 1.00 61.59 95 PRO A CA 1
ATOM 766 C C . PRO A 1 95 ? -1.575 -18.058 -30.054 1.00 61.59 95 PRO A C 1
ATOM 768 O O . PRO A 1 95 ? -0.645 -17.314 -29.743 1.00 61.59 95 PRO A O 1
ATOM 771 N N . ILE A 1 96 ? -1.424 -19.363 -30.259 1.00 62.91 96 ILE A N 1
ATOM 772 C CA . ILE A 1 96 ? -0.128 -19.994 -30.488 1.00 62.91 96 ILE A CA 1
ATOM 773 C C . ILE A 1 96 ? 0.378 -19.453 -31.826 1.00 62.91 96 ILE A C 1
ATOM 775 O O . ILE A 1 96 ? -0.266 -19.660 -32.855 1.00 62.91 96 ILE A O 1
ATOM 779 N N . ALA A 1 97 ? 1.461 -18.681 -31.761 1.00 53.38 97 ALA A N 1
ATOM 780 C CA . ALA A 1 97 ? 2.274 -18.310 -32.912 1.00 53.38 97 ALA A CA 1
ATOM 781 C C . ALA A 1 97 ? 3.265 -19.436 -33.219 1.00 53.38 97 ALA A C 1
ATOM 783 O O . ALA A 1 97 ? 3.755 -20.054 -32.243 1.00 53.38 97 ALA A O 1
#

Foldseek 3Di:
DPPPPPPVVVVVVVVVVVVVVVVVVVVVVVVVVVVVPPDPCPPVNVVVVQVPWDWDWDQDPNDTDIDTNDDDPDPPVVVVVVVVVVPDDDDPDDDDD

Radius of gyration: 25.53 Å; chains: 1; bounding box: 59×30×66 Å